Protein AF-A0A060Q0P8-F1 (afdb_monomer)

Organism: NCBI:txid1426844

Foldseek 3Di:
DDDDDDPQQCVVDPLVPDDPQDKDFSDWDAAPVGDIDTDIDGHHDRPPPDDDDPVVQVVVQVVCQVVVCVVDVPDQHDDDDDDDDPCSVVVVVSVVVSSVVVD

InterPro domains:
  IPR003815 S-ribosylhomocysteinase (LuxS) [PF02664] (7-81)
  IPR003815 S-ribosylhomocysteinase (LuxS) [PR01487] (9-27)
  IPR003815 S-ribosylhomocysteinase (LuxS) [PR01487] (32-50)
  IPR003815 S-ribosylhomocysteinase (LuxS) [PR01487] (53-71)
  IPR003815 S-ribosylhomocysteinase (LuxS) [PTHR35799] (5-82)
  IPR011249 Metalloenzyme, LuxS/M16 peptidase-like [SSF63411] (5-94)
  IPR037005 S-ribosylhomocysteinase (LuxS) superfamily [G3DSA:3.30.1360.80] (4-85)

pLDDT: mean 80.3, std 17.49, range [36.28, 97.56]

Secondary structure (DSSP, 8-state):
-PPPPPSSGGGGS-TTS--SSEEEEEEEEE-TTS-EEEEEEEE-S-TTT----HHHHHHHHHHHHHHHHHH-TT-----PPPSSTTSHHHHHHHHHHHHHH--

Structure (mmCIF, N/CA/C/O backbone):
data_AF-A0A060Q0P8-F1
#
_entry.id   AF-A0A060Q0P8-F1
#
loop_
_atom_site.group_PDB
_atom_site.id
_atom_site.type_symbol
_atom_site.label_atom_id
_atom_site.label_alt_id
_atom_site.label_comp_id
_atom_site.label_asym_id
_atom_site.label_entity_id
_atom_site.label_seq_id
_atom_site.pdbx_PDB_ins_code
_atom_site.Cartn_x
_atom_site.Cartn_y
_atom_site.Cartn_z
_atom_site.occupancy
_atom_site.B_iso_or_equiv
_atom_site.auth_seq_id
_atom_site.auth_comp_id
_atom_site.auth_asym_id
_atom_site.auth_atom_id
_atom_site.pdbx_PDB_model_num
ATOM 1 N N . MET A 1 1 ? -18.589 24.552 -9.831 1.00 48.03 1 MET A N 1
ATOM 2 C CA . MET A 1 1 ? -17.133 24.823 -9.812 1.00 48.03 1 MET A CA 1
ATOM 3 C C . MET A 1 1 ? -16.404 23.489 -9.801 1.00 48.03 1 MET A C 1
ATOM 5 O O . MET A 1 1 ? -16.854 22.596 -9.097 1.00 48.03 1 MET A O 1
ATOM 9 N N . LYS A 1 2 ? -15.362 23.313 -10.620 1.00 52.41 2 LYS A N 1
ATOM 10 C CA . LYS A 1 2 ? -14.552 22.083 -10.653 1.00 52.41 2 LYS A CA 1
ATOM 11 C C . LYS A 1 2 ? -13.415 22.261 -9.641 1.00 52.41 2 LYS A C 1
ATOM 13 O O . LYS A 1 2 ? -12.690 23.245 -9.747 1.00 52.41 2 LYS A O 1
ATOM 18 N N . THR A 1 3 ? -13.303 21.380 -8.651 1.00 67.06 3 THR A N 1
ATOM 19 C CA . THR A 1 3 ? -12.218 21.423 -7.656 1.00 67.06 3 THR A CA 1
ATOM 20 C C . THR A 1 3 ? -10.864 21.262 -8.363 1.00 67.06 3 THR A C 1
ATOM 22 O O . THR A 1 3 ? -10.781 20.444 -9.288 1.00 67.06 3 THR A O 1
ATOM 25 N N . PRO A 1 4 ? -9.822 22.033 -7.998 1.00 74.69 4 PRO A N 1
ATOM 26 C CA . PRO A 1 4 ? -8.490 21.860 -8.571 1.00 74.69 4 PRO A CA 1
ATOM 27 C C . PRO A 1 4 ? -7.962 20.446 -8.294 1.00 74.69 4 PRO A C 1
ATOM 29 O O . PRO A 1 4 ? -8.108 19.927 -7.189 1.00 74.69 4 PRO A O 1
ATOM 32 N N . LYS A 1 5 ? -7.378 19.819 -9.321 1.00 78.06 5 LYS A N 1
ATOM 33 C CA . LYS A 1 5 ? -6.743 18.501 -9.210 1.00 78.06 5 LYS A CA 1
ATOM 34 C C . LYS A 1 5 ? -5.414 18.657 -8.471 1.00 78.06 5 LYS A C 1
ATOM 36 O O . LYS A 1 5 ? -4.591 19.473 -8.879 1.00 78.06 5 LYS A O 1
ATOM 41 N N . MET A 1 6 ? -5.210 17.867 -7.424 1.00 79.94 6 MET A N 1
ATOM 42 C CA . MET A 1 6 ? -3.974 17.871 -6.639 1.00 79.94 6 MET A CA 1
ATOM 43 C C . MET A 1 6 ? -2.895 17.018 -7.318 1.00 79.94 6 MET A C 1
ATOM 45 O O . MET A 1 6 ? -3.220 16.030 -7.981 1.00 79.94 6 MET A O 1
ATOM 49 N N . ASN A 1 7 ? -1.620 17.378 -7.133 1.00 75.69 7 ASN A N 1
ATOM 50 C CA . ASN A 1 7 ? -0.474 16.627 -7.674 1.00 75.69 7 ASN A CA 1
ATOM 51 C C . ASN A 1 7 ? -0.343 15.229 -7.053 1.00 75.69 7 ASN A C 1
ATOM 53 O O . ASN A 1 7 ? 0.063 14.281 -7.719 1.00 75.69 7 ASN A O 1
ATOM 57 N N . VAL A 1 8 ? -0.711 15.114 -5.779 1.00 72.00 8 VAL A N 1
ATOM 58 C CA . VAL A 1 8 ? -0.701 13.869 -5.016 1.00 72.00 8 VAL A CA 1
ATOM 59 C C . VAL A 1 8 ? -1.995 13.104 -5.302 1.00 72.00 8 VAL A C 1
ATOM 61 O O . VAL A 1 8 ? -3.087 13.647 -5.123 1.00 72.00 8 VAL A O 1
ATOM 64 N N . GLU A 1 9 ? -1.899 11.860 -5.787 1.00 83.12 9 GLU A N 1
ATOM 65 C CA . GLU A 1 9 ? -3.076 11.098 -6.236 1.00 83.12 9 GLU A CA 1
ATOM 66 C C . GLU A 1 9 ? -4.097 10.895 -5.122 1.00 83.12 9 GLU A C 1
ATOM 68 O O . GLU A 1 9 ? -5.280 11.161 -5.345 1.00 83.12 9 GLU A O 1
ATOM 73 N N . SER A 1 10 ? -3.647 10.510 -3.925 1.00 76.75 10 SER A N 1
ATOM 74 C CA . SER A 1 10 ? -4.548 10.186 -2.820 1.00 76.75 10 SER A CA 1
ATOM 75 C C . SER A 1 10 ? -5.419 11.385 -2.420 1.00 76.75 10 SER A C 1
ATOM 77 O O . SER A 1 10 ? -6.564 11.207 -2.018 1.00 76.75 10 SER A O 1
ATOM 79 N N . PHE A 1 11 ? -4.945 12.623 -2.608 1.00 81.88 11 PHE A N 1
ATOM 80 C CA . PHE A 1 11 ? -5.705 13.832 -2.267 1.00 81.88 11 PHE A CA 1
ATOM 81 C C . PHE A 1 11 ? -6.911 14.040 -3.189 1.00 81.88 11 PHE A C 1
ATOM 83 O O . PHE A 1 11 ? -7.825 14.796 -2.865 1.00 81.88 11 PHE A O 1
ATOM 90 N N . ASN A 1 12 ? -6.935 13.359 -4.336 1.00 83.44 12 ASN A N 1
ATOM 91 C CA . ASN A 1 12 ? -8.077 13.335 -5.240 1.00 83.44 12 ASN A CA 1
ATOM 92 C C . ASN A 1 12 ? -9.058 12.182 -4.919 1.00 83.44 12 ASN A C 1
ATOM 94 O O . ASN A 1 12 ? -10.123 12.111 -5.536 1.00 83.44 12 ASN A O 1
ATOM 98 N N . LEU A 1 13 ? -8.731 11.289 -3.970 1.00 86.69 13 LEU A N 1
ATOM 99 C CA . LEU A 1 13 ? -9.597 10.199 -3.511 1.00 86.69 13 LEU A CA 1
ATOM 100 C C . LEU A 1 13 ? -10.585 10.692 -2.444 1.00 86.69 13 LEU A C 1
ATOM 102 O O . LEU A 1 13 ? -10.205 11.235 -1.405 1.00 86.69 13 LEU A O 1
ATOM 106 N N . ASP A 1 14 ? -11.873 10.413 -2.651 1.00 90.69 14 ASP A N 1
ATOM 107 C CA . ASP A 1 14 ? -12.894 10.619 -1.623 1.00 90.69 14 ASP A CA 1
ATOM 108 C C . ASP A 1 14 ? -12.836 9.494 -0.578 1.00 90.69 14 ASP A C 1
ATOM 110 O O . ASP A 1 14 ? -13.454 8.433 -0.714 1.00 90.69 14 ASP A O 1
ATOM 114 N N . HIS A 1 15 ? -12.078 9.746 0.488 1.00 89.44 15 HIS A N 1
ATOM 115 C CA . HIS A 1 15 ? -11.842 8.807 1.584 1.00 89.44 15 HIS A CA 1
ATOM 116 C C . HIS A 1 15 ? -13.107 8.449 2.386 1.00 89.44 15 HIS A C 1
ATOM 118 O O . HIS A 1 15 ? -13.091 7.473 3.132 1.00 89.44 15 HIS A O 1
ATOM 124 N N . THR A 1 16 ? -14.211 9.189 2.230 1.00 91.12 16 THR A N 1
ATOM 125 C CA . THR A 1 16 ? -15.484 8.873 2.904 1.00 91.12 16 THR A CA 1
ATOM 126 C C . THR A 1 16 ? -16.279 7.784 2.185 1.00 91.12 16 THR A C 1
ATOM 128 O O . THR A 1 16 ? -17.147 7.153 2.784 1.00 91.12 16 THR A O 1
ATOM 131 N N . LYS A 1 17 ? -15.978 7.541 0.902 1.00 94.38 17 LYS A N 1
ATOM 132 C CA . LYS A 1 17 ? -16.712 6.597 0.045 1.00 94.38 17 LYS A CA 1
ATOM 133 C C . LYS A 1 17 ? -16.047 5.234 -0.088 1.00 94.38 17 LYS A C 1
ATOM 135 O O . LYS A 1 17 ? -16.645 4.315 -0.645 1.00 94.38 17 LYS A O 1
ATOM 140 N N . VAL A 1 18 ? -14.816 5.093 0.388 1.00 94.75 18 VAL A N 1
ATOM 141 C CA . VAL A 1 18 ? -14.102 3.815 0.361 1.00 94.75 18 VAL A CA 1
ATOM 142 C C . VAL A 1 18 ? -14.491 2.946 1.555 1.00 94.75 18 VAL A C 1
ATOM 144 O O . VAL A 1 18 ? -14.865 3.455 2.610 1.00 94.75 18 VAL A O 1
ATOM 147 N N . LYS A 1 19 ? -14.368 1.626 1.399 1.00 97.25 19 LYS A N 1
ATOM 148 C CA . LYS A 1 19 ? -14.638 0.647 2.456 1.00 97.25 19 LYS A CA 1
ATOM 149 C C . LYS A 1 19 ? -13.424 -0.254 2.647 1.00 97.25 19 LYS A C 1
ATOM 151 O O . LYS A 1 19 ? -13.163 -1.103 1.801 1.00 97.25 19 LYS A O 1
ATOM 156 N N . ALA A 1 20 ? -12.685 -0.048 3.732 1.00 95.81 20 ALA A N 1
ATOM 157 C CA . ALA A 1 20 ? -11.563 -0.904 4.105 1.00 95.81 20 ALA A CA 1
ATOM 158 C C . ALA A 1 20 ? -12.043 -2.281 4.630 1.00 95.81 20 ALA A C 1
ATOM 160 O O . ALA A 1 20 ? -13.151 -2.367 5.171 1.00 95.81 20 ALA A O 1
ATOM 161 N N . PRO A 1 21 ? -11.219 -3.344 4.517 1.00 97.56 21 PRO A N 1
ATOM 162 C CA . PRO A 1 21 ? -9.932 -3.373 3.818 1.00 97.56 21 PRO A CA 1
ATOM 163 C C . PRO A 1 21 ? -10.089 -3.468 2.290 1.00 97.56 21 PRO A C 1
ATOM 165 O O . PRO A 1 21 ? -11.053 -4.055 1.800 1.00 97.56 21 PRO A O 1
ATOM 168 N N . TYR A 1 22 ? -9.141 -2.908 1.530 1.00 96.62 22 TYR A N 1
ATOM 169 C CA . TYR A 1 22 ? -9.139 -3.000 0.062 1.00 96.62 22 TYR A CA 1
ATOM 170 C C . TYR A 1 22 ? -7.738 -2.933 -0.554 1.00 96.62 22 TYR A C 1
ATOM 172 O O . TYR A 1 22 ? -6.787 -2.467 0.067 1.00 96.62 22 TYR A O 1
ATOM 180 N N . VAL A 1 23 ? -7.647 -3.349 -1.821 1.00 96.19 23 VAL A N 1
ATOM 181 C CA . VAL A 1 23 ? -6.513 -3.074 -2.711 1.00 96.19 23 VAL A CA 1
ATOM 182 C C . VAL A 1 23 ? -7.036 -2.310 -3.923 1.00 96.19 23 VAL A C 1
ATOM 184 O O . VAL A 1 23 ? -7.970 -2.760 -4.587 1.00 96.19 23 VAL A O 1
ATOM 1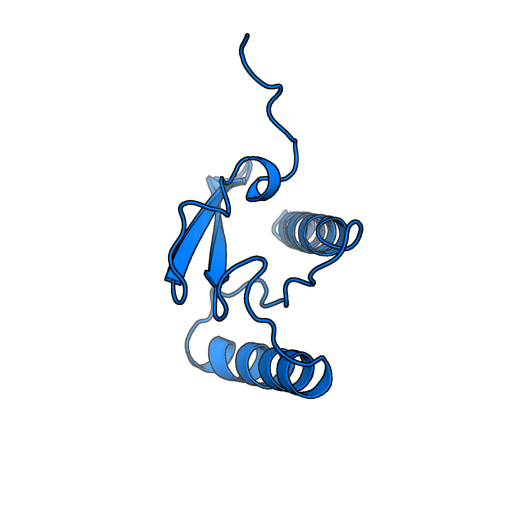87 N N . ARG A 1 24 ? -6.449 -1.150 -4.213 1.00 94.06 24 ARG A N 1
ATOM 188 C CA . ARG A 1 24 ? -6.835 -0.278 -5.330 1.00 94.06 24 ARG A CA 1
ATOM 189 C C . ARG A 1 24 ? -5.603 0.097 -6.143 1.00 94.06 24 ARG A C 1
ATOM 191 O O . ARG A 1 24 ? -4.530 0.294 -5.588 1.00 94.06 24 ARG A O 1
ATOM 198 N N . ILE A 1 25 ? -5.756 0.243 -7.457 1.00 92.94 25 ILE A N 1
ATOM 199 C CA . ILE A 1 25 ? -4.735 0.909 -8.273 1.00 92.94 25 ILE A CA 1
ATOM 200 C C . ILE A 1 25 ? -4.838 2.409 -7.995 1.00 92.94 25 ILE A C 1
ATOM 202 O O . ILE A 1 25 ? -5.833 3.035 -8.362 1.00 92.94 25 ILE A O 1
ATOM 206 N N . ALA A 1 26 ? -3.831 2.950 -7.318 1.00 87.69 26 ALA A N 1
ATOM 207 C CA . ALA A 1 26 ? -3.724 4.370 -7.025 1.00 87.69 26 ALA A CA 1
ATOM 208 C C . ALA A 1 26 ? -3.282 5.133 -8.271 1.00 87.69 26 ALA A C 1
ATOM 210 O O . ALA A 1 26 ? -3.957 6.055 -8.706 1.00 87.69 26 ALA A O 1
ATOM 211 N N . ASP A 1 27 ? -2.194 4.690 -8.901 1.00 86.75 27 ASP A N 1
ATOM 212 C CA . ASP A 1 27 ? -1.626 5.385 -10.052 1.00 86.75 27 ASP A CA 1
ATOM 213 C C . ASP A 1 27 ? -0.980 4.412 -11.045 1.00 86.75 27 ASP A C 1
ATOM 215 O O . ASP A 1 27 ? -0.606 3.285 -10.704 1.00 86.75 27 ASP A O 1
ATOM 219 N N . ARG A 1 28 ? -0.853 4.855 -12.295 1.00 90.31 28 ARG A N 1
ATOM 220 C CA . ARG A 1 28 ? -0.126 4.167 -13.362 1.00 90.31 28 ARG A CA 1
ATOM 221 C C . ARG A 1 28 ? 0.703 5.193 -14.114 1.00 90.31 28 ARG A C 1
ATOM 223 O O . ARG A 1 28 ? 0.156 6.066 -14.783 1.00 90.31 28 ARG A O 1
ATOM 230 N N . LYS A 1 29 ? 2.019 5.036 -14.065 1.00 86.06 29 LYS A N 1
ATOM 231 C CA . LYS A 1 29 ? 2.968 5.895 -14.771 1.00 86.06 29 LYS A CA 1
ATOM 232 C C . LYS A 1 29 ? 3.729 5.072 -15.797 1.00 86.06 29 LYS A C 1
ATOM 234 O O . LYS A 1 29 ? 4.142 3.948 -15.518 1.00 86.06 29 LYS A O 1
ATOM 239 N N . LYS A 1 30 ? 3.901 5.641 -16.988 1.00 88.44 30 LYS A N 1
ATOM 240 C CA . LYS A 1 30 ? 4.699 5.053 -18.062 1.00 88.44 30 LYS A CA 1
ATOM 241 C C . LYS A 1 30 ? 6.000 5.839 -18.196 1.00 88.44 30 LYS A C 1
ATOM 243 O O . LYS A 1 30 ? 5.954 7.055 -18.363 1.00 88.44 30 LYS A O 1
ATOM 248 N N . GLY A 1 31 ? 7.130 5.149 -18.096 1.00 83.00 31 GLY A N 1
ATOM 249 C CA . GLY A 1 31 ? 8.456 5.700 -18.338 1.00 83.00 31 GLY A CA 1
ATOM 250 C C . GLY A 1 31 ? 8.671 6.023 -19.816 1.00 83.00 31 GLY A C 1
ATOM 251 O O . GLY A 1 31 ? 7.969 5.513 -20.694 1.00 83.00 31 GLY A O 1
ATOM 252 N N . VAL A 1 32 ? 9.669 6.863 -20.097 1.00 85.88 32 VAL A N 1
ATOM 253 C CA . VAL A 1 32 ? 10.006 7.308 -21.463 1.00 85.88 32 VAL A CA 1
ATOM 254 C C . VAL A 1 32 ? 10.347 6.122 -22.373 1.00 85.88 32 VAL A C 1
ATOM 256 O O . VAL A 1 32 ? 9.944 6.102 -23.534 1.00 85.88 32 VAL A O 1
ATOM 259 N N . ASN A 1 33 ? 11.000 5.097 -21.819 1.00 88.19 33 ASN A N 1
ATOM 260 C CA . ASN A 1 33 ? 11.427 3.894 -22.540 1.00 88.19 33 ASN A CA 1
ATOM 261 C C . ASN A 1 33 ? 10.331 2.821 -22.665 1.00 88.19 33 ASN A C 1
ATOM 263 O O . ASN A 1 33 ? 10.543 1.784 -23.287 1.00 88.19 33 ASN A O 1
ATOM 267 N N . GLY A 1 34 ? 9.136 3.075 -22.125 1.00 87.44 34 GLY A N 1
ATOM 268 C CA . GLY A 1 34 ? 7.997 2.165 -22.216 1.00 87.44 34 GLY A CA 1
ATOM 269 C C . GLY A 1 34 ? 7.702 1.359 -20.954 1.00 87.44 34 GLY A C 1
ATOM 270 O O . GLY A 1 34 ? 6.625 0.761 -20.899 1.00 87.44 34 GLY A O 1
ATOM 271 N N . ASP A 1 35 ? 8.578 1.399 -19.947 1.00 88.00 35 ASP A N 1
ATOM 272 C CA . ASP A 1 35 ? 8.362 0.769 -18.642 1.00 88.00 35 ASP A CA 1
ATOM 273 C C . ASP A 1 35 ? 7.097 1.291 -17.963 1.00 88.00 35 ASP A C 1
ATOM 275 O O . ASP A 1 35 ? 6.691 2.438 -18.158 1.00 88.00 35 ASP A O 1
ATOM 279 N N . VAL A 1 36 ? 6.452 0.456 -17.152 1.00 90.88 36 VAL A N 1
ATOM 280 C CA . VAL A 1 36 ? 5.220 0.826 -16.449 1.00 90.88 36 VAL A CA 1
ATOM 281 C C . VAL A 1 36 ? 5.391 0.570 -14.964 1.00 90.88 36 VAL A C 1
ATOM 283 O O . VAL A 1 36 ? 5.627 -0.562 -14.553 1.00 90.88 36 VAL A O 1
ATOM 286 N N . ILE A 1 37 ? 5.182 1.611 -14.161 1.00 88.75 37 ILE A N 1
ATOM 287 C CA . ILE A 1 37 ? 5.061 1.493 -12.709 1.00 88.75 37 ILE A CA 1
ATOM 288 C C . ILE A 1 37 ? 3.598 1.663 -12.332 1.00 88.75 37 ILE A C 1
ATOM 290 O O . ILE A 1 37 ? 2.913 2.589 -12.779 1.00 88.75 37 ILE A O 1
ATOM 294 N N . VAL A 1 38 ? 3.120 0.754 -11.489 1.00 91.12 38 VAL A N 1
ATOM 295 C CA . VAL A 1 38 ? 1.767 0.781 -10.939 1.00 91.12 38 VAL A CA 1
ATOM 296 C C . VAL A 1 38 ? 1.871 0.975 -9.434 1.00 91.12 38 VAL A C 1
ATOM 298 O O . VAL A 1 38 ? 2.470 0.150 -8.749 1.00 91.12 38 VAL A O 1
ATOM 301 N N . LYS A 1 39 ? 1.274 2.054 -8.923 1.00 88.94 39 LYS A N 1
ATOM 302 C CA . LYS A 1 39 ? 1.149 2.297 -7.484 1.00 88.94 39 LYS A CA 1
ATOM 303 C C . LYS A 1 39 ? -0.139 1.648 -6.996 1.00 88.94 39 LYS A C 1
ATOM 305 O O . LYS A 1 39 ? -1.213 1.923 -7.537 1.00 88.94 39 LYS A O 1
ATOM 310 N N . TYR A 1 40 ? -0.037 0.811 -5.970 1.00 93.00 40 TYR A N 1
ATOM 311 C CA . TYR A 1 40 ? -1.188 0.205 -5.308 1.00 93.00 40 TYR A CA 1
ATOM 312 C C . TYR A 1 40 ? -1.414 0.840 -3.938 1.00 93.00 40 TYR A C 1
ATOM 314 O O . TYR A 1 40 ? -0.475 1.097 -3.194 1.00 93.00 40 TYR A O 1
ATOM 322 N N . ASP A 1 41 ? -2.679 1.068 -3.614 1.00 93.00 41 ASP A N 1
ATOM 323 C CA . ASP A 1 41 ? -3.167 1.469 -2.301 1.00 93.00 41 ASP A CA 1
ATOM 324 C C . ASP A 1 41 ? -3.731 0.222 -1.617 1.00 93.00 41 ASP A C 1
ATOM 326 O O . ASP A 1 41 ? -4.804 -0.268 -1.985 1.00 93.00 41 ASP A O 1
ATOM 330 N N . VAL A 1 42 ? -2.954 -0.326 -0.682 1.00 94.56 42 VAL A N 1
ATOM 331 C CA . VAL A 1 42 ? -3.328 -1.481 0.140 1.00 94.56 42 VAL A CA 1
ATOM 3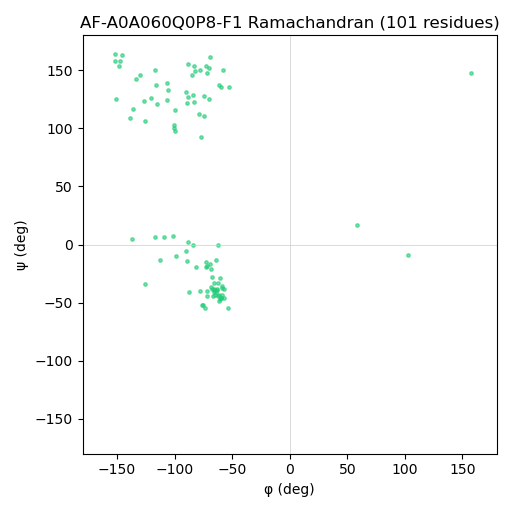32 C C . VAL A 1 42 ? -3.797 -0.964 1.496 1.00 94.56 42 VAL A C 1
ATOM 334 O O . VAL A 1 42 ? -3.005 -0.642 2.380 1.00 94.56 42 VAL A O 1
ATOM 337 N N . ARG A 1 43 ? -5.116 -0.847 1.652 1.00 94.06 43 ARG A N 1
ATOM 338 C CA . ARG A 1 43 ? -5.747 -0.200 2.800 1.00 94.06 43 ARG A CA 1
ATOM 339 C C . ARG A 1 43 ? -6.218 -1.234 3.813 1.00 94.06 43 ARG A C 1
ATOM 341 O O . ARG A 1 43 ? -7.147 -1.988 3.539 1.00 94.06 43 ARG A O 1
ATOM 348 N N . PHE A 1 44 ? -5.630 -1.222 5.008 1.00 94.81 44 PHE A N 1
ATOM 349 C CA . PHE A 1 44 ? -6.009 -2.127 6.103 1.00 94.81 44 PHE A CA 1
ATOM 350 C C . PHE A 1 44 ? -7.152 -1.586 6.972 1.00 94.81 44 PHE A C 1
ATOM 352 O O . PHE A 1 44 ? -8.038 -2.342 7.366 1.00 94.81 44 PHE A O 1
ATOM 359 N N . LYS A 1 45 ? -7.138 -0.284 7.283 1.00 93.56 45 LYS A N 1
ATOM 360 C CA . LYS A 1 45 ? -8.065 0.362 8.225 1.00 93.56 45 LYS A CA 1
ATOM 361 C C . LYS A 1 45 ? -8.930 1.414 7.543 1.00 93.56 45 LYS A C 1
ATOM 363 O O . LYS A 1 45 ? -8.525 2.015 6.546 1.00 93.56 45 LYS A O 1
ATOM 368 N N . GLN A 1 46 ? -10.138 1.611 8.070 1.00 94.38 46 GLN A N 1
ATOM 369 C CA . GLN A 1 46 ? -11.089 2.575 7.526 1.00 94.38 46 GLN A CA 1
ATOM 370 C C . GLN A 1 46 ? -10.591 4.008 7.797 1.00 94.38 46 GLN A C 1
ATOM 372 O O . GLN A 1 46 ? -10.354 4.342 8.962 1.00 94.38 46 GLN A O 1
ATOM 377 N N . PRO A 1 47 ? -10.450 4.865 6.763 1.00 91.88 47 PRO A N 1
ATOM 378 C CA . PRO A 1 47 ? -9.988 6.240 6.941 1.00 91.88 47 PRO A CA 1
ATOM 379 C C . PRO A 1 47 ? -10.806 7.005 7.985 1.00 91.88 47 PRO A C 1
ATOM 381 O O . PRO A 1 47 ? -12.036 6.946 7.971 1.00 91.88 47 PRO A O 1
ATOM 384 N N . ASN A 1 48 ? -10.111 7.738 8.859 1.00 89.38 48 ASN A N 1
ATOM 385 C CA . ASN A 1 48 ? -10.685 8.555 9.936 1.00 89.38 48 ASN A CA 1
ATOM 386 C C . ASN A 1 48 ? -11.558 7.791 10.953 1.00 89.38 48 ASN A C 1
ATOM 388 O O . ASN A 1 48 ? -12.326 8.420 11.675 1.00 89.38 48 ASN A O 1
ATOM 392 N N . GLN A 1 49 ? -11.468 6.458 11.002 1.00 93.12 49 GLN A N 1
ATOM 393 C CA . GLN A 1 49 ? -12.226 5.622 11.945 1.00 93.12 49 GLN A CA 1
ATOM 394 C C . GLN A 1 49 ? -11.329 4.694 12.763 1.00 93.12 49 GLN A C 1
ATOM 396 O O . GLN A 1 49 ? -11.627 4.419 13.919 1.00 93.12 49 GLN A O 1
ATOM 401 N N . ASP A 1 50 ? -10.243 4.198 12.171 1.00 91.62 50 ASP A N 1
ATOM 402 C CA . ASP A 1 50 ? -9.294 3.315 12.843 1.00 91.62 50 ASP A CA 1
ATOM 403 C C . ASP A 1 50 ? -7.898 3.489 12.227 1.00 91.62 50 ASP A C 1
ATOM 405 O O . ASP A 1 50 ? -7.761 3.929 11.081 1.00 91.62 50 ASP A O 1
ATOM 409 N N . HIS A 1 51 ? -6.859 3.130 12.972 1.00 91.25 51 HIS A N 1
ATOM 410 C CA . HIS A 1 51 ? -5.473 3.169 12.516 1.00 91.25 51 HIS A CA 1
ATOM 411 C C . HIS A 1 51 ? -4.666 2.021 13.132 1.00 91.25 51 HIS A C 1
ATOM 413 O O . HIS A 1 51 ? -5.084 1.382 14.093 1.00 91.25 51 HIS A O 1
ATOM 419 N N . MET A 1 52 ? -3.506 1.723 12.550 1.00 87.81 52 MET A N 1
ATOM 420 C CA . MET A 1 52 ? -2.529 0.844 13.198 1.00 87.81 52 MET A CA 1
ATOM 421 C C . MET A 1 52 ? -1.662 1.676 14.143 1.00 87.81 52 MET A C 1
ATOM 423 O O . MET A 1 52 ? -1.397 2.849 13.869 1.00 87.81 52 MET A O 1
ATOM 427 N N . ASP A 1 53 ? -1.244 1.100 15.267 1.00 90.88 53 ASP A N 1
ATOM 428 C CA . ASP A 1 53 ? -0.204 1.702 16.095 1.00 90.88 53 ASP A CA 1
ATOM 429 C C . ASP A 1 53 ? 1.157 1.621 15.384 1.00 90.88 53 ASP A C 1
ATOM 431 O O . ASP A 1 53 ? 1.399 0.727 14.569 1.00 90.88 53 ASP A O 1
ATOM 435 N N . MET A 1 54 ? 2.047 2.572 15.680 1.00 87.38 54 MET A N 1
ATOM 436 C CA . MET A 1 54 ? 3.342 2.681 14.999 1.00 87.38 54 MET A CA 1
ATOM 437 C C . MET A 1 54 ? 4.223 1.427 15.132 1.00 87.38 54 MET A C 1
ATOM 439 O O . MET A 1 54 ? 4.776 1.012 14.114 1.00 87.38 54 MET A O 1
ATOM 443 N N . PRO A 1 55 ? 4.352 0.782 16.310 1.00 91.50 55 PRO A N 1
ATOM 444 C CA . PRO A 1 55 ? 5.092 -0.477 16.424 1.00 91.50 55 PRO A CA 1
ATOM 445 C C . PRO A 1 55 ? 4.573 -1.583 15.497 1.00 91.50 55 PRO A C 1
ATOM 447 O O . PRO A 1 55 ? 5.370 -2.230 14.810 1.00 91.50 55 PRO A O 1
ATOM 450 N N . SER A 1 56 ? 3.252 -1.780 15.438 1.00 92.12 56 SER A N 1
ATOM 451 C CA . SER A 1 56 ? 2.635 -2.762 14.540 1.00 92.12 56 SER A CA 1
ATOM 452 C C . SER A 1 56 ? 2.841 -2.405 13.068 1.00 92.12 56 SER A C 1
ATOM 454 O O . SER A 1 56 ? 3.187 -3.276 12.271 1.00 92.12 56 SER A O 1
ATOM 456 N N . LEU A 1 57 ? 2.666 -1.129 12.704 1.00 89.06 57 LEU A N 1
ATOM 457 C CA . LEU A 1 57 ? 2.842 -0.640 11.334 1.00 89.06 57 LEU A CA 1
ATOM 458 C C . LEU A 1 57 ? 4.277 -0.853 10.835 1.00 89.06 57 LEU A C 1
ATOM 460 O O . LEU A 1 57 ? 4.473 -1.410 9.759 1.00 89.06 57 LEU A O 1
ATOM 464 N N . HIS A 1 58 ? 5.262 -0.465 11.643 1.00 86.56 58 HIS A N 1
ATOM 465 C CA . HIS A 1 58 ? 6.682 -0.610 11.330 1.00 86.56 58 HIS A CA 1
ATOM 466 C C . HIS A 1 58 ? 7.109 -2.086 11.256 1.00 86.56 58 HIS A C 1
ATOM 468 O O . HIS A 1 58 ? 7.846 -2.495 10.362 1.00 86.56 58 HIS A O 1
ATOM 474 N N . SER A 1 59 ? 6.588 -2.932 12.151 1.00 92.62 59 SER A N 1
ATOM 475 C CA . SER A 1 59 ? 6.836 -4.379 12.079 1.00 92.62 59 SER A CA 1
ATOM 476 C C . SER A 1 59 ? 6.250 -4.987 10.800 1.00 92.62 59 SER A C 1
ATOM 478 O O . SER A 1 59 ? 6.881 -5.829 10.163 1.00 92.62 59 SER A O 1
ATOM 480 N N . LEU A 1 60 ? 5.047 -4.555 10.405 1.00 92.69 60 LEU A N 1
ATOM 481 C CA . LEU A 1 60 ? 4.393 -5.012 9.182 1.00 92.69 60 LEU A CA 1
ATOM 482 C C . LEU A 1 60 ? 5.151 -4.565 7.925 1.00 92.69 60 LEU A C 1
ATOM 484 O O . LEU A 1 60 ? 5.282 -5.357 6.997 1.00 92.69 60 LEU A O 1
ATOM 488 N N . GLU A 1 61 ? 5.661 -3.335 7.898 1.00 90.19 61 GLU A N 1
ATOM 489 C CA . GLU A 1 61 ? 6.527 -2.830 6.828 1.00 90.19 61 GLU A CA 1
ATOM 490 C C . GLU A 1 61 ? 7.729 -3.750 6.605 1.00 90.19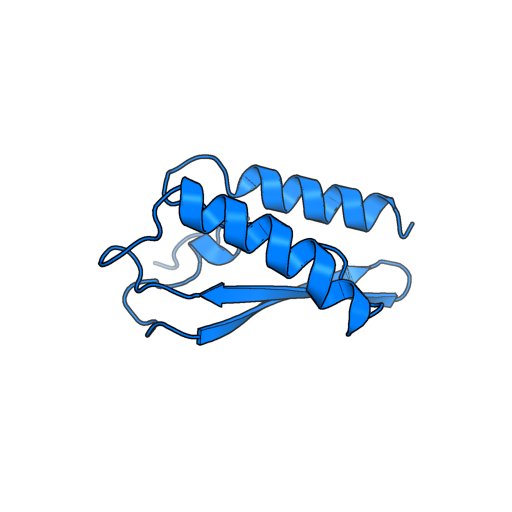 61 GLU A C 1
ATOM 492 O O . GLU A 1 61 ? 7.897 -4.264 5.499 1.00 90.19 61 GLU A O 1
ATOM 497 N N . HIS A 1 62 ? 8.501 -4.043 7.656 1.00 92.62 62 HIS A N 1
ATOM 498 C CA . HIS A 1 62 ? 9.654 -4.938 7.555 1.00 92.62 62 HIS A CA 1
ATOM 499 C C . HIS A 1 62 ? 9.276 -6.346 7.090 1.00 92.62 62 HIS A C 1
ATOM 501 O O . HIS A 1 62 ? 9.918 -6.893 6.193 1.00 92.62 62 HIS A O 1
ATOM 507 N N . LEU A 1 63 ? 8.224 -6.932 7.671 1.00 95.56 63 LEU A N 1
ATOM 508 C CA . LEU A 1 63 ? 7.774 -8.273 7.298 1.00 95.56 63 LEU A CA 1
ATOM 509 C C . LEU A 1 63 ? 7.367 -8.340 5.825 1.00 95.56 63 LEU A C 1
ATOM 511 O O . LEU A 1 63 ? 7.772 -9.262 5.119 1.00 95.56 63 LEU A O 1
ATOM 515 N N . VAL A 1 64 ? 6.576 -7.378 5.346 1.00 94.00 64 VAL A N 1
ATOM 516 C CA . VAL A 1 64 ? 6.099 -7.399 3.961 1.00 94.00 64 VAL A CA 1
ATOM 517 C C . VAL A 1 64 ? 7.230 -7.075 2.994 1.00 94.00 64 VAL A C 1
ATOM 519 O O . VAL A 1 64 ? 7.369 -7.796 2.012 1.00 94.00 64 VAL A O 1
ATOM 522 N N . ALA A 1 65 ? 8.058 -6.064 3.268 1.00 87.88 65 ALA A N 1
ATOM 523 C CA . ALA A 1 65 ? 9.173 -5.689 2.401 1.00 87.88 65 ALA A CA 1
ATOM 524 C C . ALA A 1 65 ? 10.151 -6.856 2.164 1.00 87.88 65 ALA A C 1
ATOM 526 O O . ALA A 1 65 ? 10.622 -7.035 1.037 1.00 87.88 65 ALA A O 1
ATOM 527 N N . GLU A 1 66 ? 10.414 -7.665 3.192 1.00 90.00 66 GLU A N 1
ATOM 528 C CA . GLU A 1 66 ? 11.265 -8.854 3.090 1.00 90.00 66 GLU A CA 1
ATOM 529 C C . GLU A 1 66 ? 10.543 -10.011 2.383 1.00 90.00 66 GLU A C 1
ATOM 531 O O . GLU A 1 66 ? 11.036 -10.578 1.407 1.00 90.00 66 GLU A O 1
ATOM 536 N N . ILE A 1 67 ? 9.336 -10.363 2.838 1.00 96.44 67 ILE A N 1
ATOM 537 C CA . ILE A 1 67 ? 8.648 -11.573 2.371 1.00 96.44 67 ILE A CA 1
ATOM 538 C C . ILE A 1 67 ? 8.138 -11.412 0.937 1.00 96.44 67 ILE A C 1
ATOM 540 O O . ILE A 1 67 ? 8.241 -12.348 0.145 1.00 96.44 67 ILE A O 1
ATOM 544 N N . ILE A 1 68 ? 7.605 -10.245 0.561 1.00 94.38 68 ILE A N 1
ATOM 545 C CA . ILE A 1 68 ? 6.974 -10.054 -0.753 1.00 94.38 68 ILE A CA 1
ATOM 546 C C . ILE A 1 68 ? 7.965 -10.262 -1.904 1.00 94.38 68 ILE A C 1
ATOM 548 O O . ILE A 1 68 ? 7.592 -10.796 -2.950 1.00 94.38 68 ILE A O 1
ATOM 552 N N . ARG A 1 69 ? 9.242 -9.919 -1.695 1.00 92.69 69 ARG A N 1
ATOM 553 C CA . ARG A 1 69 ? 10.305 -10.060 -2.700 1.00 92.69 69 ARG A CA 1
ATOM 554 C C . ARG A 1 69 ? 10.715 -11.515 -2.936 1.00 92.69 69 ARG A C 1
ATOM 556 O O . ARG A 1 69 ? 11.189 -11.838 -4.021 1.00 92.69 69 ARG A O 1
ATOM 563 N N . ASN A 1 70 ? 10.414 -12.417 -1.999 1.00 95.81 70 ASN A N 1
ATOM 564 C CA . ASN A 1 70 ? 10.546 -13.863 -2.213 1.00 95.81 70 ASN A CA 1
ATOM 565 C C . ASN A 1 70 ? 9.471 -14.423 -3.159 1.00 95.81 70 ASN A C 1
ATOM 567 O O . ASN A 1 70 ? 9.633 -15.513 -3.706 1.00 95.81 70 ASN A O 1
ATOM 571 N N . HIS A 1 71 ? 8.372 -13.690 -3.357 1.00 96.12 71 HIS A N 1
ATOM 572 C CA . HIS A 1 71 ? 7.233 -14.119 -4.171 1.00 96.12 71 HIS A CA 1
ATOM 573 C C . HIS A 1 71 ? 7.050 -13.297 -5.453 1.00 96.12 71 HIS A C 1
ATOM 575 O O . HIS A 1 71 ? 6.296 -13.708 -6.335 1.00 96.12 71 HIS A O 1
ATOM 581 N N . ALA A 1 72 ? 7.730 -12.157 -5.577 1.00 92.81 72 ALA A N 1
ATOM 582 C CA . ALA A 1 72 ? 7.653 -11.284 -6.738 1.00 92.81 72 ALA A CA 1
ATOM 583 C C . ALA A 1 72 ? 8.969 -10.522 -6.946 1.00 92.81 72 ALA A C 1
ATOM 585 O O . ALA A 1 72 ? 9.424 -9.784 -6.077 1.00 92.81 72 ALA A O 1
ATOM 586 N N . ASN A 1 73 ? 9.540 -10.636 -8.145 1.00 94.06 73 ASN A N 1
ATOM 587 C CA . ASN A 1 73 ? 10.769 -9.941 -8.544 1.00 94.06 73 ASN A CA 1
ATOM 588 C C . ASN A 1 73 ? 10.527 -8.544 -9.151 1.00 94.06 73 ASN A C 1
ATOM 590 O O . ASN A 1 73 ? 11.469 -7.893 -9.589 1.00 94.06 73 ASN A O 1
ATOM 594 N N . TYR A 1 74 ? 9.271 -8.097 -9.203 1.00 91.00 74 TYR A N 1
ATOM 595 C CA . TYR A 1 74 ? 8.847 -6.823 -9.797 1.00 91.00 74 TYR A CA 1
ATOM 596 C C . TYR A 1 74 ? 8.392 -5.792 -8.752 1.00 91.00 74 TYR A C 1
ATOM 598 O O . TYR A 1 74 ? 7.854 -4.742 -9.106 1.00 91.00 74 TYR A O 1
ATOM 606 N N . VAL A 1 75 ? 8.557 -6.090 -7.460 1.00 91.12 75 VAL A N 1
ATOM 607 C CA . VAL A 1 75 ? 8.209 -5.158 -6.382 1.00 91.12 75 VAL A CA 1
ATOM 608 C C . VAL A 1 75 ? 9.316 -4.125 -6.243 1.00 91.12 75 VAL A C 1
ATOM 610 O O . VAL A 1 75 ? 10.426 -4.438 -5.815 1.00 91.12 75 VAL A O 1
ATOM 613 N N . VAL A 1 76 ? 8.981 -2.887 -6.592 1.00 89.50 76 VAL A N 1
ATOM 614 C CA . VAL A 1 76 ? 9.876 -1.737 -6.453 1.00 89.50 76 VAL A CA 1
ATOM 615 C C . VAL A 1 76 ? 9.997 -1.352 -4.979 1.00 89.50 76 VAL A C 1
ATOM 617 O O . VAL A 1 76 ? 11.094 -1.357 -4.425 1.00 89.50 76 VAL A O 1
ATOM 620 N N . ASP 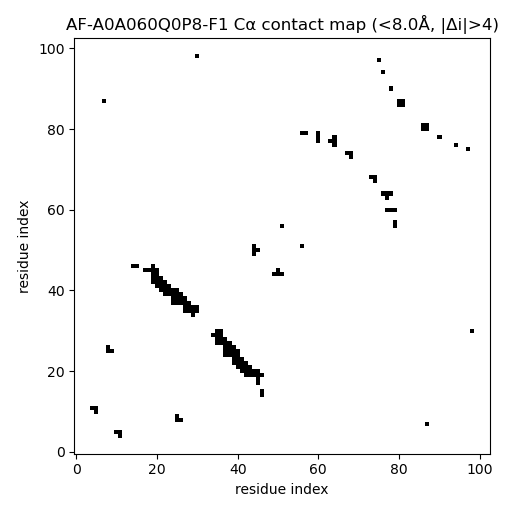A 1 77 ? 8.861 -1.110 -4.327 1.00 87.75 77 ASP A N 1
ATOM 621 C CA . ASP A 1 77 ? 8.807 -0.592 -2.965 1.00 87.75 77 ASP A CA 1
ATOM 622 C C . ASP A 1 77 ? 7.577 -1.108 -2.192 1.00 87.75 77 ASP A C 1
ATOM 624 O O . ASP A 1 77 ? 6.557 -1.463 -2.793 1.00 87.75 77 ASP A O 1
ATOM 628 N N . TRP A 1 78 ? 7.694 -1.157 -0.864 1.00 86.50 78 TRP A N 1
ATOM 629 C CA . TRP A 1 78 ? 6.584 -1.340 0.067 1.00 86.50 78 TRP A CA 1
ATOM 630 C C . TRP A 1 78 ? 6.796 -0.411 1.257 1.00 86.50 78 TRP A C 1
ATOM 632 O O . TRP A 1 78 ? 7.650 -0.687 2.096 1.00 86.50 78 TRP A O 1
ATOM 642 N N . SER A 1 79 ? 5.967 0.624 1.345 1.00 85.38 79 SER A N 1
ATOM 643 C CA . SER A 1 79 ? 6.096 1.659 2.366 1.00 85.38 79 SER A CA 1
ATOM 644 C C . SER A 1 79 ? 4.746 1.969 3.023 1.00 85.38 79 SER A C 1
ATOM 646 O O . SER A 1 79 ? 3.703 1.951 2.350 1.00 85.38 79 SER A O 1
ATOM 648 N N . PRO A 1 80 ? 4.718 2.228 4.341 1.00 84.50 80 PRO A N 1
ATOM 649 C CA . PRO A 1 80 ? 3.496 2.537 5.064 1.00 84.50 80 PRO A CA 1
ATOM 650 C C . PRO A 1 80 ? 2.979 3.938 4.716 1.00 84.50 80 PRO A C 1
ATOM 652 O O . PRO A 1 80 ? 3.742 4.873 4.496 1.00 84.50 80 PRO A O 1
ATOM 655 N N . MET A 1 81 ? 1.655 4.111 4.737 1.00 80.81 81 MET A N 1
ATO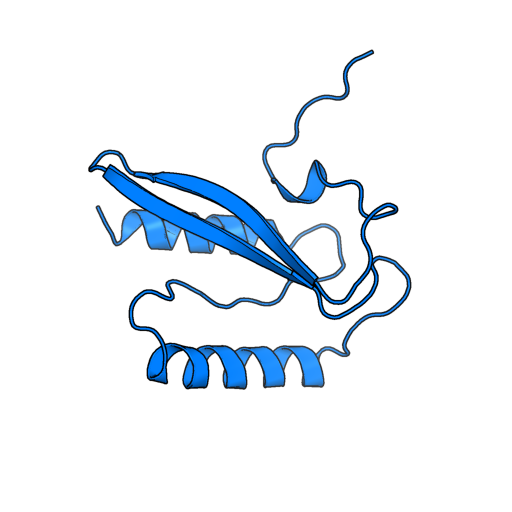M 656 C CA . MET A 1 81 ? 1.062 5.450 4.789 1.00 80.81 81 MET A CA 1
ATOM 657 C C . MET A 1 81 ? 0.860 5.871 6.242 1.00 80.81 81 MET A C 1
ATOM 659 O O . MET A 1 81 ? 0.260 5.133 7.027 1.00 80.81 81 MET A O 1
ATOM 663 N N . SER A 1 82 ? 1.301 7.079 6.580 1.00 66.62 82 SER A N 1
ATOM 664 C CA . SER A 1 82 ? 0.985 7.723 7.852 1.00 66.62 82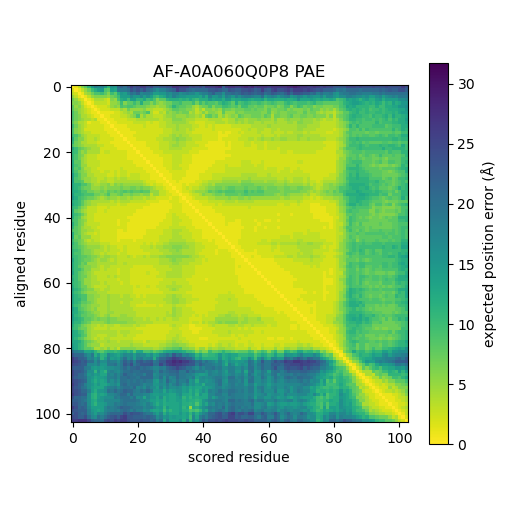 SER A CA 1
ATOM 665 C C . SER A 1 82 ? -0.317 8.529 7.753 1.00 66.62 82 SER A C 1
ATOM 667 O O . SER A 1 82 ? -0.755 8.935 6.675 1.00 66.62 82 SER A O 1
ATOM 669 N N . VAL A 1 83 ? -0.977 8.741 8.893 1.00 58.41 83 VAL A N 1
ATOM 670 C CA . VAL A 1 83 ? -2.145 9.626 9.001 1.00 58.41 83 VAL A CA 1
ATOM 671 C C . VAL A 1 83 ? -1.661 10.948 9.595 1.00 58.41 83 VAL A C 1
ATOM 673 O O . VAL A 1 83 ? -1.434 11.040 10.797 1.00 58.41 83 VAL A O 1
ATOM 676 N N . GLY A 1 84 ? -1.459 11.961 8.752 1.00 50.53 84 GLY A N 1
ATOM 677 C CA . GLY A 1 84 ? -0.949 13.272 9.166 1.00 50.53 84 GLY A CA 1
ATOM 678 C C . GLY A 1 84 ? -0.314 14.023 7.996 1.00 50.53 84 GLY A C 1
ATOM 679 O O . GLY A 1 84 ? 0.229 13.408 7.089 1.00 50.53 84 GLY A O 1
ATOM 680 N N . ILE A 1 85 ? -0.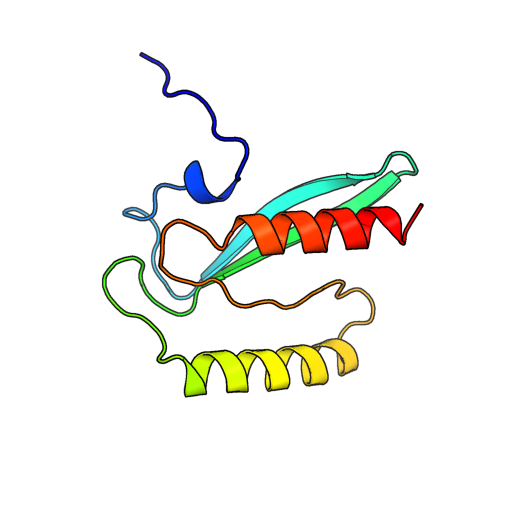423 15.348 8.002 1.00 37.41 85 ILE A N 1
ATOM 681 C CA . ILE A 1 85 ? -0.392 16.256 6.838 1.00 37.41 85 ILE A CA 1
ATOM 682 C C . ILE A 1 85 ? 0.916 16.288 6.005 1.00 37.41 85 ILE A C 1
ATOM 684 O O . ILE A 1 85 ? 0.937 16.981 4.997 1.00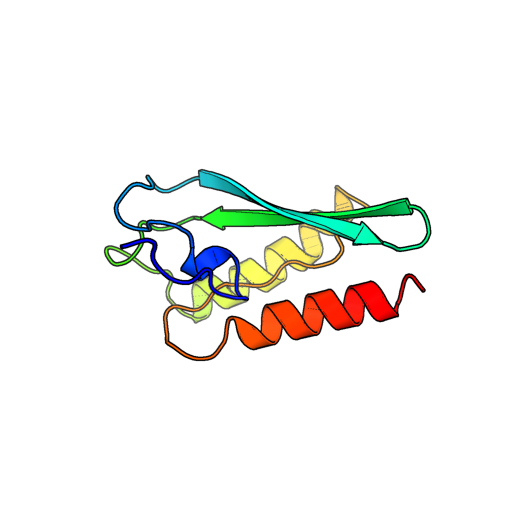 37.41 85 ILE A O 1
ATOM 688 N N . GLU A 1 86 ? 1.981 15.538 6.309 1.00 36.28 86 GLU A N 1
ATOM 689 C CA . GLU A 1 86 ? 3.306 15.856 5.727 1.00 36.28 86 GLU A CA 1
ATOM 690 C C . GLU A 1 86 ? 4.178 14.700 5.200 1.00 36.28 86 GLU A C 1
ATOM 692 O O . GLU A 1 86 ? 5.277 14.977 4.750 1.00 36.28 86 GLU A O 1
ATOM 697 N N . HIS A 1 87 ? 3.742 13.435 5.171 1.00 43.97 87 HIS A N 1
ATOM 698 C CA . HIS A 1 87 ? 4.652 12.326 4.777 1.00 43.97 87 HIS A CA 1
ATOM 699 C C . HIS A 1 87 ? 4.247 11.556 3.508 1.00 43.97 87 HIS A C 1
ATOM 701 O O . HIS A 1 87 ? 4.881 10.572 3.142 1.00 43.97 87 HIS A O 1
ATOM 707 N N . GLU A 1 88 ? 3.213 11.986 2.776 1.00 48.16 88 GLU A N 1
ATOM 708 C CA . GLU A 1 88 ? 2.969 11.416 1.437 1.00 48.16 88 GLU A CA 1
ATOM 709 C C . GLU A 1 88 ? 3.997 11.909 0.398 1.00 48.16 88 GLU A C 1
ATOM 711 O O . GLU A 1 88 ? 4.143 11.313 -0.671 1.00 48.16 88 GLU A O 1
ATOM 716 N N . GLN A 1 89 ? 4.735 12.976 0.721 1.00 40.16 89 GLN A N 1
ATOM 717 C CA . GLN A 1 89 ? 5.820 13.504 -0.104 1.00 40.16 89 GLN A CA 1
ATOM 718 C C . GLN A 1 89 ? 7.028 12.560 -0.155 1.00 40.16 89 GLN A C 1
ATOM 720 O O . GLN A 1 89 ? 7.562 12.362 -1.243 1.00 40.16 89 GLN A O 1
ATOM 725 N N . ASP A 1 90 ? 7.349 11.872 0.944 1.00 46.88 90 ASP A N 1
ATOM 726 C CA . ASP A 1 90 ? 8.456 10.905 0.994 1.00 46.88 90 ASP A CA 1
ATOM 727 C C . ASP A 1 90 ? 8.210 9.716 0.043 1.00 46.88 90 ASP A C 1
ATOM 729 O O . ASP A 1 90 ? 9.087 9.314 -0.711 1.00 46.88 90 ASP A O 1
ATOM 733 N N . LEU A 1 91 ? 6.962 9.237 -0.057 1.00 52.31 91 LEU A N 1
ATOM 734 C CA . LEU A 1 91 ? 6.572 8.167 -0.992 1.00 52.31 91 LEU A CA 1
ATOM 735 C C . LEU A 1 91 ? 6.649 8.588 -2.468 1.00 52.31 91 LEU A C 1
ATOM 737 O O . LEU A 1 91 ? 6.761 7.744 -3.363 1.00 52.31 91 LEU A O 1
ATOM 741 N N . LEU A 1 92 ? 6.480 9.882 -2.750 1.00 51.00 92 LEU A N 1
ATOM 742 C CA . LEU A 1 92 ? 6.643 10.428 -4.096 1.00 51.00 92 LEU A CA 1
ATOM 743 C C . LEU A 1 92 ? 8.123 10.580 -4.435 1.00 51.00 92 LEU A C 1
ATOM 745 O O . LEU A 1 92 ? 8.489 10.221 -5.552 1.00 51.00 92 LEU A O 1
ATOM 749 N N . GLU A 1 93 ? 8.953 11.016 -3.485 1.00 53.22 93 GLU A N 1
ATOM 750 C CA . GLU A 1 93 ? 10.409 11.021 -3.641 1.00 53.22 93 GLU A CA 1
ATOM 751 C C . GLU A 1 93 ? 10.957 9.606 -3.835 1.00 53.22 93 GLU A C 1
ATOM 753 O O . GLU A 1 93 ? 11.743 9.398 -4.752 1.00 53.22 93 GLU A O 1
ATOM 758 N N . ASP A 1 94 ? 10.492 8.610 -3.080 1.00 55.59 94 ASP A N 1
ATOM 759 C CA . ASP A 1 94 ? 10.942 7.221 -3.233 1.00 55.59 94 ASP A CA 1
ATOM 760 C C . ASP A 1 94 ? 10.531 6.620 -4.581 1.00 55.59 94 ASP A C 1
ATOM 762 O O . ASP A 1 94 ? 11.316 5.919 -5.228 1.00 55.59 94 ASP A O 1
ATOM 766 N N . LEU A 1 95 ? 9.328 6.941 -5.071 1.00 56.09 95 LEU A N 1
ATOM 767 C CA . LEU A 1 95 ? 8.920 6.566 -6.424 1.00 56.09 95 LEU A CA 1
ATOM 768 C C . LEU A 1 95 ? 9.756 7.292 -7.479 1.00 56.09 95 LEU A C 1
ATOM 770 O O . LEU A 1 95 ? 10.185 6.650 -8.431 1.00 56.09 95 LEU A O 1
ATOM 774 N N . GLU A 1 96 ? 10.006 8.594 -7.336 1.00 56.75 96 GLU A N 1
ATOM 775 C CA . GLU A 1 96 ? 10.861 9.368 -8.248 1.00 56.75 96 GLU A CA 1
ATOM 776 C C . GLU A 1 96 ? 12.313 8.868 -8.246 1.00 56.75 96 GLU A C 1
ATOM 778 O O . GLU A 1 96 ? 12.915 8.735 -9.312 1.00 56.75 96 GLU A O 1
ATOM 783 N N . GLN A 1 97 ? 12.851 8.482 -7.090 1.00 56.81 97 GLN A N 1
ATOM 784 C CA . GLN A 1 97 ? 14.155 7.834 -6.960 1.00 56.81 97 GLN A CA 1
ATOM 785 C C . GLN A 1 97 ? 14.159 6.435 -7.579 1.00 56.81 97 GLN A C 1
ATOM 787 O O . GLN A 1 97 ? 15.139 6.051 -8.221 1.00 56.81 97 GLN A O 1
ATOM 792 N N . ALA A 1 98 ? 13.076 5.669 -7.435 1.00 55.41 98 ALA A N 1
ATOM 793 C CA . ALA A 1 98 ? 12.926 4.406 -8.140 1.00 55.41 98 ALA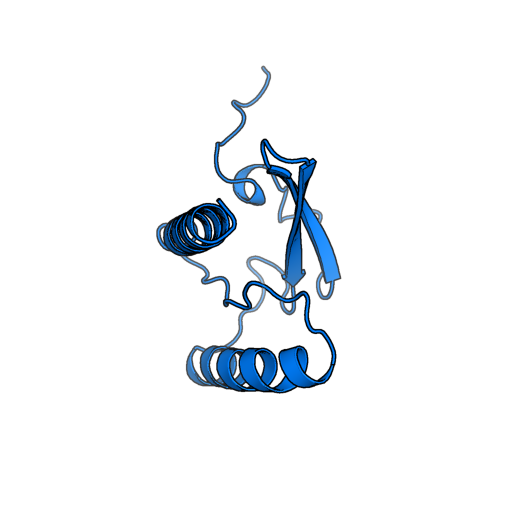 A CA 1
ATOM 794 C C . ALA A 1 98 ? 12.898 4.628 -9.658 1.00 55.41 98 ALA A C 1
ATOM 796 O O . ALA A 1 98 ? 13.633 3.945 -10.362 1.00 55.41 98 ALA A O 1
ATOM 797 N N . PHE A 1 99 ? 12.155 5.623 -10.161 1.00 54.62 99 PHE A N 1
ATOM 798 C CA . PHE A 1 99 ? 12.173 6.028 -11.574 1.00 54.62 99 PHE A CA 1
ATOM 799 C C . PHE A 1 99 ? 13.569 6.452 -12.048 1.00 54.62 99 PHE A C 1
ATOM 801 O O . PHE A 1 99 ? 13.944 6.132 -13.172 1.00 54.62 99 PHE A O 1
ATOM 808 N N . ALA A 1 100 ? 14.354 7.126 -11.206 1.00 54.34 100 ALA A N 1
ATOM 809 C CA . ALA A 1 100 ? 15.720 7.527 -11.537 1.00 54.34 100 ALA A CA 1
ATOM 810 C C . ALA A 1 100 ? 16.695 6.338 -11.658 1.00 54.34 100 ALA A C 1
ATOM 812 O O . ALA A 1 100 ? 17.727 6.471 -12.305 1.00 54.34 100 ALA A O 1
ATOM 813 N N . LYS A 1 101 ? 16.382 5.177 -11.061 1.00 48.91 101 LYS A N 1
ATOM 814 C CA . LYS A 1 101 ? 17.225 3.963 -11.103 1.00 48.91 101 LYS A CA 1
ATOM 815 C C . LYS A 1 101 ? 16.940 3.031 -12.288 1.00 48.91 101 LYS A C 1
ATOM 817 O O . LYS A 1 101 ? 17.731 2.127 -12.537 1.00 48.91 101 LYS A O 1
ATOM 822 N N . ILE A 1 102 ? 15.820 3.218 -12.984 1.00 49.53 102 ILE A N 1
ATOM 823 C CA . ILE A 1 102 ? 15.434 2.473 -14.205 1.00 49.53 102 ILE A CA 1
ATOM 824 C C . ILE A 1 102 ? 15.682 3.284 -15.491 1.00 49.53 102 ILE A C 1
ATOM 826 O O . ILE A 1 102 ? 15.294 2.843 -16.573 1.00 49.53 102 ILE A O 1
ATOM 830 N N . GLY A 1 103 ? 16.327 4.452 -15.374 1.00 41.91 103 GLY A N 1
ATOM 831 C CA . GLY A 1 103 ? 16.860 5.249 -16.485 1.00 41.91 103 GLY A CA 1
ATOM 832 C C . GLY A 1 103 ? 18.328 4.956 -16.759 1.00 41.91 103 GLY A C 1
ATOM 833 O O . GLY A 1 103 ? 19.090 4.830 -15.777 1.00 41.91 103 GLY A O 1
#

Radius of gyration: 14.94 Å; Cα contacts (8 Å, |Δi|>4): 80; chains: 1; bounding box: 34×39×39 Å

Mean predicted aligned error: 7.36 Å

Solvent-accessible surface area (backbone atoms only — not comparable to full-atom values): 6792 Å² total; per-residue (Å²): 136,82,80,84,84,57,94,52,62,70,78,69,53,67,62,87,76,60,71,55,62,44,76,43,81,64,46,77,48,72,47,95,90,66,51,74,51,72,43,71,43,76,38,76,49,39,71,98,76,52,78,78,55,68,71,61,48,54,51,49,35,55,52,47,52,58,54,49,54,79,78,38,92,80,70,86,79,67,78,82,85,79,93,63,100,76,60,71,57,57,61,50,51,51,50,50,53,50,55,60,70,78,103

Sequence (103 aa):
MKTPKMNVESFNLDHTKVKAPYVRIADRKKGVNGDVIVKYDVRFKQPNQDHMDMPSLHSLEHLVAEIIRNHANYVVDWSPMSVGIEHEQDLLEDLEQAFAKIG

Nearest PDB structures (foldseek):
  1j6x-assembly1_A  TM=7.985E-01  e=1.025E-10  Helicobacter pylori
  1j6w-assembly1_B  TM=7.600E-01  e=4.785E-05  Haemophilus influenzae
  1joe-assembly2_D  TM=7.383E-01  e=3.565E-04  Haemophilus influenzae Rd KW20
  5v2w-assembly1_A  TM=7.440E-01  e=1.778E-03  Salmonella enterica subsp. enterica serovar Typhi